Protein AF-A0AAW6B3Q7-F1 (afdb_monomer_lite)

Structure (mmCIF, N/CA/C/O backbone):
data_AF-A0AAW6B3Q7-F1
#
_entry.id   AF-A0AAW6B3Q7-F1
#
loop_
_atom_site.group_PDB
_atom_site.id
_atom_site.type_symbol
_atom_site.label_atom_id
_atom_site.label_alt_id
_atom_site.label_comp_id
_atom_site.label_asym_id
_atom_site.label_entity_id
_atom_site.label_seq_id
_atom_site.pdbx_PDB_ins_code
_atom_site.Cartn_x
_atom_site.Cartn_y
_atom_site.Cartn_z
_atom_site.occupancy
_atom_site.B_iso_or_equiv
_atom_site.auth_seq_id
_atom_site.auth_comp_id
_atom_site.auth_asym_id
_atom_site.auth_atom_id
_atom_site.pdbx_PDB_model_num
ATOM 1 N N . MET A 1 1 ? 16.450 -3.271 6.088 1.00 54.91 1 MET A N 1
ATOM 2 C CA . MET A 1 1 ? 16.438 -3.552 7.545 1.00 54.91 1 MET A CA 1
ATOM 3 C C . MET A 1 1 ? 16.899 -2.366 8.389 1.00 54.91 1 MET A C 1
ATOM 5 O O . MET A 1 1 ? 16.083 -1.894 9.166 1.00 54.91 1 MET A O 1
ATOM 9 N N . LEU A 1 2 ? 18.115 -1.816 8.225 1.00 66.00 2 LEU A N 1
ATOM 10 C CA . LEU A 1 2 ? 18.543 -0.621 8.990 1.00 66.00 2 LEU A CA 1
ATOM 11 C C . LEU A 1 2 ? 17.606 0.587 8.774 1.00 66.00 2 LEU A C 1
ATOM 13 O O . LEU A 1 2 ? 17.205 1.255 9.723 1.00 66.00 2 LEU A O 1
ATOM 17 N N . THR A 1 3 ? 17.172 0.797 7.527 1.00 67.44 3 THR A N 1
ATOM 18 C CA . THR A 1 3 ? 16.209 1.842 7.142 1.00 67.44 3 THR A CA 1
ATOM 19 C C . THR A 1 3 ? 14.862 1.692 7.852 1.00 67.44 3 THR A C 1
ATOM 21 O O . THR A 1 3 ? 14.269 2.694 8.229 1.00 67.44 3 THR A O 1
ATOM 24 N N . CYS A 1 4 ? 14.404 0.459 8.097 1.00 66.38 4 CYS A N 1
ATOM 25 C CA . CYS A 1 4 ? 13.136 0.179 8.778 1.00 66.38 4 CYS A CA 1
ATOM 26 C C . CYS A 1 4 ? 13.208 0.505 10.281 1.00 66.38 4 CYS A C 1
ATOM 28 O O . CYS A 1 4 ? 12.231 0.946 10.871 1.00 66.38 4 CYS A O 1
ATOM 30 N N . ILE A 1 5 ? 14.373 0.333 10.913 1.00 72.81 5 ILE A N 1
ATOM 31 C CA . ILE A 1 5 ? 14.561 0.683 12.331 1.00 72.81 5 ILE A CA 1
ATOM 32 C C . ILE A 1 5 ? 14.503 2.206 12.506 1.00 72.81 5 ILE A C 1
ATOM 34 O O . ILE A 1 5 ? 13.814 2.711 13.391 1.00 72.81 5 ILE A O 1
ATOM 38 N N . ILE A 1 6 ? 15.174 2.944 11.616 1.00 74.62 6 ILE A N 1
ATOM 39 C CA . ILE A 1 6 ? 15.184 4.412 11.635 1.00 74.62 6 ILE A CA 1
ATOM 40 C C . ILE A 1 6 ? 13.797 4.960 11.285 1.00 74.62 6 ILE A C 1
ATOM 42 O O . ILE A 1 6 ? 13.286 5.833 11.988 1.00 74.62 6 ILE A O 1
ATOM 46 N N . LEU A 1 7 ? 13.149 4.429 10.242 1.00 68.69 7 LEU A N 1
ATOM 47 C CA . LEU A 1 7 ? 11.803 4.870 9.889 1.00 68.69 7 LEU A CA 1
ATOM 48 C C . LEU A 1 7 ? 10.770 4.513 10.958 1.00 68.69 7 LEU A C 1
ATOM 50 O O . LEU A 1 7 ? 9.822 5.268 11.100 1.00 68.69 7 LEU A O 1
ATOM 54 N N . GLY A 1 8 ? 10.929 3.430 11.724 1.00 68.69 8 GLY A N 1
ATOM 55 C CA . GLY A 1 8 ? 10.001 3.086 12.807 1.00 68.69 8 GLY A CA 1
ATOM 56 C C . GLY A 1 8 ? 9.921 4.164 13.882 1.00 68.69 8 GLY A C 1
ATOM 57 O O . GLY A 1 8 ? 8.825 4.548 14.291 1.00 68.69 8 GLY A O 1
ATOM 58 N N . LEU A 1 9 ? 11.070 4.730 14.260 1.00 68.88 9 LEU A N 1
ATOM 59 C CA . LEU A 1 9 ? 11.140 5.892 15.149 1.00 68.88 9 LEU A CA 1
ATOM 60 C C . LEU A 1 9 ? 10.489 7.127 14.509 1.00 68.88 9 LEU A C 1
ATOM 62 O O . LEU A 1 9 ? 9.691 7.808 15.153 1.00 68.88 9 LEU A O 1
ATOM 66 N N . VAL A 1 10 ? 10.771 7.393 13.229 1.00 71.81 10 VAL A N 1
ATOM 67 C CA . VAL A 1 10 ? 10.207 8.542 12.498 1.00 71.81 10 VAL A CA 1
ATOM 68 C C . VAL A 1 10 ? 8.688 8.431 12.352 1.00 71.81 10 VAL A C 1
ATOM 70 O O . VAL A 1 10 ? 7.987 9.414 12.575 1.00 71.81 10 VAL A O 1
ATOM 73 N N . LEU A 1 11 ? 8.166 7.248 12.023 1.00 67.44 11 LEU A N 1
ATOM 74 C CA . LEU A 1 11 ? 6.736 6.988 11.902 1.00 67.44 11 LEU A CA 1
ATOM 75 C C . LEU A 1 11 ? 6.061 7.130 13.266 1.00 67.44 11 LEU A C 1
ATOM 77 O O . LEU A 1 11 ? 5.023 7.769 13.350 1.00 67.44 11 LEU A O 1
ATOM 81 N N . GLY A 1 12 ? 6.662 6.606 14.340 1.00 63.09 12 GLY A N 1
ATOM 82 C CA . GLY A 1 12 ? 6.156 6.775 15.705 1.00 63.09 12 GLY A CA 1
ATOM 83 C C . GLY A 1 12 ? 6.014 8.249 16.099 1.00 63.09 12 GLY A C 1
ATOM 84 O O . GLY A 1 12 ? 4.969 8.657 16.601 1.00 63.09 12 GLY A O 1
ATOM 85 N N . VAL A 1 13 ? 7.015 9.075 15.779 1.00 66.50 13 VAL A N 1
ATOM 86 C CA . VAL A 1 13 ? 6.960 10.532 15.995 1.00 66.50 13 VAL A CA 1
ATOM 87 C C . VAL A 1 13 ? 5.935 11.202 15.076 1.00 66.50 13 VAL A C 1
ATOM 89 O O . VAL A 1 13 ? 5.205 12.090 15.517 1.00 66.50 13 VAL A O 1
ATOM 92 N N . LEU A 1 14 ? 5.841 10.778 13.812 1.00 69.12 14 LEU A N 1
ATOM 93 C CA . LEU A 1 14 ? 4.863 11.290 12.853 1.00 69.12 14 LEU A CA 1
ATOM 94 C C . LEU A 1 14 ? 3.433 11.006 13.330 1.00 69.12 14 LEU A C 1
ATOM 96 O O . LEU A 1 14 ? 2.615 11.920 13.336 1.00 69.12 14 LEU A O 1
ATOM 100 N N . TRP A 1 15 ? 3.148 9.784 13.786 1.00 65.38 15 TRP A N 1
ATOM 101 C CA . TRP A 1 15 ? 1.850 9.375 14.320 1.00 65.38 15 TRP A CA 1
ATOM 102 C C . TRP A 1 15 ? 1.525 10.070 15.637 1.00 65.38 15 TRP A C 1
ATOM 104 O O . TRP A 1 15 ? 0.406 10.543 15.789 1.00 65.38 15 TRP A O 1
ATOM 114 N N . TYR A 1 16 ? 2.493 10.221 16.544 1.00 59.75 16 TYR A N 1
ATOM 115 C CA . TYR A 1 1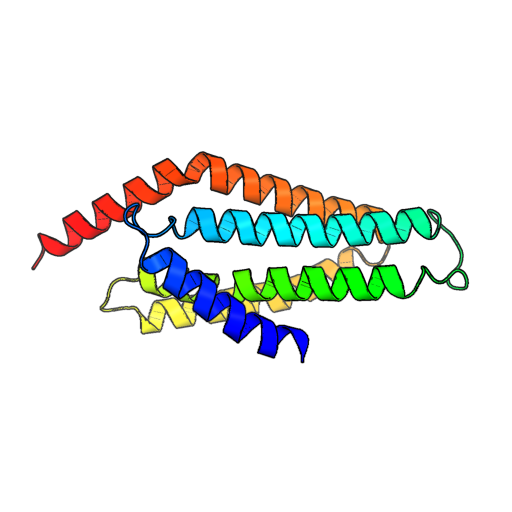6 ? 2.316 10.992 17.779 1.00 59.75 16 TYR A CA 1
ATOM 116 C C . TYR A 1 16 ? 1.974 12.461 17.483 1.00 59.75 16 TYR A C 1
ATOM 118 O O . TYR A 1 16 ? 1.066 13.043 18.074 1.00 59.75 16 TYR A O 1
ATOM 126 N N . LYS A 1 17 ? 2.648 13.059 16.493 1.00 61.06 17 LYS A N 1
ATOM 127 C CA . LYS A 1 17 ? 2.390 14.434 16.048 1.00 61.06 17 LYS A CA 1
ATOM 128 C C . LYS A 1 17 ? 1.072 14.571 15.276 1.00 61.06 17 LYS A C 1
ATOM 130 O O . LYS A 1 17 ? 0.470 15.642 15.309 1.00 61.06 17 LYS A O 1
ATOM 135 N N . LEU A 1 18 ? 0.626 13.516 14.589 1.00 58.78 18 LEU A N 1
ATOM 136 C CA . LEU A 1 18 ? -0.658 13.472 13.885 1.00 58.78 18 LEU A CA 1
ATOM 137 C C . LEU A 1 18 ? -1.831 13.255 14.855 1.00 58.78 18 LEU A C 1
ATOM 139 O O . LEU A 1 18 ? -2.865 13.889 14.684 1.00 58.78 18 LEU A O 1
ATOM 143 N N . ALA A 1 19 ? -1.642 12.446 15.901 1.00 56.91 19 ALA A N 1
ATOM 144 C CA . ALA A 1 19 ? -2.619 12.207 16.964 1.00 56.91 19 ALA A CA 1
ATOM 145 C C . ALA A 1 19 ? -2.874 13.459 17.823 1.00 56.91 19 ALA A C 1
ATOM 147 O O . ALA A 1 19 ? -3.998 13.689 18.251 1.00 56.91 19 ALA A O 1
ATOM 148 N N . ASN A 1 20 ? -1.858 14.308 18.013 1.00 55.09 20 ASN A N 1
ATOM 149 C CA . ASN A 1 20 ? -1.980 15.578 18.739 1.00 55.09 20 ASN A CA 1
ATOM 150 C C . ASN A 1 20 ? -2.502 16.756 17.886 1.00 55.09 20 ASN A C 1
ATOM 152 O O . ASN A 1 20 ? -2.471 17.899 18.348 1.00 55.09 20 ASN A O 1
ATOM 156 N N . ARG A 1 21 ? -2.960 16.540 16.640 1.00 49.31 21 ARG A N 1
ATOM 157 C CA . ARG A 1 21 ? -3.564 17.621 15.840 1.00 49.31 21 ARG A CA 1
ATOM 158 C C . ARG A 1 21 ? -5.048 17.842 16.186 1.00 49.31 21 ARG A C 1
ATOM 160 O O . ARG A 1 21 ? -5.800 16.879 16.282 1.00 49.31 21 ARG A O 1
ATOM 167 N N . PRO A 1 22 ? -5.516 19.106 16.222 1.00 41.38 22 PRO A N 1
ATOM 168 C CA . PRO A 1 22 ? -6.898 19.476 16.567 1.00 41.38 22 PRO A CA 1
ATOM 169 C C . PRO A 1 22 ? -7.968 19.101 15.516 1.00 41.38 22 PRO A C 1
ATOM 171 O O . PRO A 1 22 ? -9.131 19.437 15.694 1.00 41.38 22 PRO A O 1
ATOM 174 N N . GLN A 1 23 ? -7.600 18.429 14.418 1.00 44.38 23 GLN A N 1
ATOM 175 C CA . GLN A 1 23 ? -8.512 18.012 13.336 1.00 44.38 23 GLN A CA 1
ATOM 176 C C . GLN A 1 23 ? -8.938 16.532 13.419 1.00 44.38 23 GLN A C 1
ATOM 178 O O . GLN A 1 23 ? -9.616 16.054 12.514 1.00 44.38 23 GLN A O 1
ATOM 183 N N . GLY A 1 24 ? -8.568 15.820 14.491 1.00 52.38 24 GLY A N 1
ATOM 184 C CA . GLY A 1 24 ? -8.860 14.394 14.649 1.00 52.38 24 GLY A CA 1
ATOM 185 C C . GLY A 1 24 ? -7.965 13.498 13.784 1.00 52.38 24 GLY A C 1
ATOM 186 O O . GLY A 1 24 ? -7.366 13.939 12.798 1.00 52.38 24 GLY A O 1
ATOM 187 N N . ASP A 1 25 ? -7.827 12.234 14.190 1.00 54.44 25 ASP A N 1
ATOM 188 C CA . ASP A 1 25 ? -6.957 11.274 13.509 1.00 54.44 25 ASP A CA 1
ATOM 189 C C . ASP A 1 25 ? -7.442 11.023 12.071 1.00 54.44 25 ASP A C 1
ATOM 191 O O . ASP A 1 25 ? -8.642 10.977 11.789 1.00 54.44 25 ASP A O 1
ATOM 195 N N . TRP A 1 26 ? -6.509 10.856 11.132 1.00 57.22 26 TRP A N 1
ATOM 196 C CA . TRP A 1 26 ? -6.874 10.506 9.758 1.00 57.22 26 TRP A CA 1
ATOM 197 C C . TRP A 1 26 ? -7.608 9.161 9.767 1.00 57.22 26 TRP A C 1
ATOM 199 O O . TRP A 1 26 ? -7.176 8.231 10.452 1.00 57.22 26 TRP A O 1
ATOM 209 N N . SER A 1 27 ? -8.694 9.031 8.994 1.00 63.88 27 SER A N 1
ATOM 210 C CA . SER A 1 27 ? -9.411 7.756 8.909 1.00 63.88 27 SER A CA 1
ATOM 211 C C . SER A 1 27 ? -8.436 6.638 8.527 1.00 63.88 27 SER A C 1
ATOM 213 O O . SER A 1 27 ? -7.516 6.835 7.724 1.00 63.88 27 SER A O 1
ATOM 215 N N . LEU A 1 28 ? -8.614 5.452 9.114 1.00 67.62 28 LEU A N 1
ATOM 216 C CA . LEU A 1 28 ? -7.721 4.314 8.871 1.00 67.62 28 LEU A CA 1
ATOM 217 C C . LEU A 1 28 ? -7.615 3.996 7.366 1.00 67.62 28 LEU A C 1
ATOM 219 O O . LEU A 1 28 ? -6.544 3.663 6.865 1.00 67.62 28 LEU A O 1
ATOM 223 N N . TYR A 1 29 ? -8.708 4.220 6.632 1.00 71.50 29 TYR A N 1
ATOM 224 C CA . TYR A 1 29 ? -8.784 4.116 5.175 1.00 71.50 29 TYR A CA 1
ATOM 225 C C . TYR A 1 29 ? -7.904 5.132 4.438 1.00 71.50 29 TYR A C 1
ATOM 227 O O . TYR A 1 29 ? -7.261 4.774 3.454 1.00 71.50 29 TYR A O 1
ATOM 235 N N . LYS A 1 30 ? -7.797 6.373 4.925 1.00 70.75 30 LYS A N 1
ATOM 236 C CA . LYS A 1 30 ? -6.928 7.398 4.329 1.00 70.75 30 LYS A CA 1
ATOM 237 C C . LYS A 1 30 ? -5.447 7.067 4.527 1.00 70.75 30 LYS A C 1
ATOM 239 O O . LYS A 1 30 ? -4.651 7.200 3.599 1.00 70.75 30 LYS A O 1
ATOM 244 N N . LYS A 1 31 ? -5.085 6.552 5.709 1.00 75.31 31 LYS A N 1
ATOM 245 C CA . LYS A 1 31 ? -3.734 6.030 5.996 1.00 75.31 31 LYS A CA 1
ATOM 246 C C . LYS A 1 31 ? -3.399 4.842 5.079 1.00 75.31 31 LYS A C 1
ATOM 248 O O . LYS A 1 31 ? -2.301 4.782 4.530 1.00 75.31 31 LYS A O 1
ATOM 253 N N . ALA A 1 32 ? -4.368 3.952 4.847 1.00 79.12 32 ALA A N 1
ATOM 254 C CA . ALA A 1 32 ? -4.232 2.823 3.928 1.00 79.12 32 ALA A CA 1
ATOM 255 C C . ALA A 1 32 ? -4.108 3.231 2.455 1.00 79.12 32 ALA A C 1
ATOM 257 O O . ALA A 1 32 ? -3.267 2.685 1.748 1.00 79.12 32 ALA A O 1
ATOM 258 N N . SER A 1 33 ? -4.879 4.218 1.998 1.00 78.44 33 SER A N 1
ATOM 259 C CA . SER A 1 33 ? -4.773 4.748 0.635 1.00 78.44 33 SER A CA 1
ATOM 260 C C . SER A 1 33 ? -3.392 5.358 0.370 1.00 78.44 33 SER A C 1
ATOM 262 O O . SER A 1 33 ? -2.790 5.045 -0.659 1.00 78.44 33 SER A O 1
ATOM 264 N N . ILE A 1 34 ? -2.829 6.124 1.316 1.00 80.25 34 ILE A N 1
ATOM 265 C CA . ILE A 1 34 ? -1.457 6.652 1.203 1.00 80.25 34 ILE A CA 1
ATOM 266 C C . ILE A 1 34 ? -0.441 5.511 1.110 1.00 80.25 34 ILE A C 1
ATOM 268 O O . ILE A 1 34 ? 0.409 5.528 0.223 1.00 80.25 34 ILE A O 1
ATOM 272 N N . ALA A 1 35 ? -0.542 4.503 1.982 1.00 81.88 35 ALA A N 1
ATOM 273 C CA . ALA A 1 35 ? 0.358 3.350 1.956 1.00 81.88 35 ALA A CA 1
ATOM 274 C C . ALA A 1 35 ? 0.300 2.609 0.607 1.00 81.88 35 ALA A C 1
ATOM 276 O O . ALA A 1 35 ? 1.335 2.317 0.013 1.00 81.88 35 ALA A O 1
ATOM 277 N N . LEU A 1 36 ? -0.909 2.364 0.087 1.00 83.31 36 LEU A N 1
ATOM 278 C CA . LEU A 1 36 ? -1.132 1.718 -1.210 1.00 83.31 36 LEU A CA 1
ATOM 279 C C . LEU A 1 36 ? -0.647 2.570 -2.387 1.00 83.31 36 LEU A C 1
ATOM 281 O O . LEU A 1 36 ? -0.141 2.031 -3.369 1.00 83.31 36 LEU A O 1
ATOM 285 N N . PHE A 1 37 ? -0.768 3.894 -2.288 1.00 83.88 37 PHE A N 1
ATOM 286 C CA . PHE A 1 37 ? -0.261 4.811 -3.302 1.00 83.88 37 PHE A CA 1
ATOM 287 C C . PHE A 1 37 ? 1.271 4.802 -3.345 1.00 83.88 37 PHE A C 1
ATOM 289 O O . PHE A 1 37 ? 1.852 4.702 -4.423 1.00 83.88 37 PHE A O 1
ATOM 296 N N . LEU A 1 38 ? 1.932 4.837 -2.182 1.00 83.19 38 LEU A N 1
ATOM 297 C CA . LEU A 1 38 ? 3.391 4.723 -2.080 1.00 83.19 38 LEU A CA 1
ATOM 298 C C . LEU A 1 38 ? 3.889 3.356 -2.575 1.00 83.19 38 LEU A C 1
ATOM 300 O O . LEU A 1 38 ? 4.897 3.280 -3.282 1.00 83.19 38 LEU A O 1
ATOM 304 N N . LEU A 1 39 ? 3.145 2.286 -2.285 1.00 85.38 39 LEU A N 1
ATOM 305 C CA . LEU A 1 39 ? 3.435 0.955 -2.811 1.00 85.38 39 LEU A CA 1
ATOM 306 C C . LEU A 1 39 ? 3.323 0.929 -4.347 1.00 85.38 39 LEU A C 1
ATOM 308 O O . LEU A 1 39 ? 4.230 0.448 -5.022 1.00 85.38 39 LEU A O 1
ATOM 312 N N . GLY A 1 40 ? 2.272 1.525 -4.919 1.00 82.19 40 GLY A N 1
ATOM 313 C CA . GLY A 1 40 ? 2.134 1.698 -6.370 1.00 82.19 40 GLY A CA 1
ATOM 314 C C . GLY A 1 40 ? 3.269 2.527 -6.986 1.00 82.19 40 GLY A C 1
ATOM 315 O O . GLY A 1 40 ? 3.822 2.149 -8.018 1.00 82.19 40 GLY A O 1
ATOM 316 N N . ALA A 1 41 ? 3.688 3.608 -6.322 1.00 83.38 41 ALA A N 1
ATOM 317 C CA . ALA A 1 41 ? 4.826 4.425 -6.744 1.00 83.38 41 ALA A CA 1
ATOM 318 C C . ALA A 1 41 ? 6.149 3.638 -6.722 1.00 83.38 41 ALA A C 1
ATOM 320 O O . ALA A 1 41 ? 6.984 3.820 -7.606 1.00 83.38 41 ALA A O 1
ATOM 321 N N . THR A 1 42 ? 6.318 2.714 -5.774 1.00 83.75 42 THR A N 1
ATOM 322 C CA . THR A 1 42 ? 7.473 1.805 -5.703 1.00 83.75 42 THR A CA 1
ATOM 323 C C . THR A 1 42 ? 7.554 0.909 -6.943 1.00 83.75 42 THR A C 1
ATOM 325 O O . THR A 1 42 ? 8.615 0.782 -7.557 1.00 83.75 42 THR A O 1
ATOM 328 N N . PHE A 1 43 ? 6.423 0.342 -7.373 1.00 80.75 43 PHE A N 1
ATOM 329 C CA . PHE A 1 43 ? 6.344 -0.415 -8.626 1.00 80.75 43 PHE A CA 1
ATOM 330 C C . PHE A 1 43 ? 6.544 0.473 -9.863 1.00 80.75 43 PHE A C 1
ATOM 332 O O . PHE A 1 43 ? 7.139 0.027 -10.842 1.00 80.75 43 PHE A O 1
ATOM 339 N N . GLY A 1 44 ? 6.131 1.743 -9.804 1.00 79.12 44 GLY A N 1
ATOM 340 C CA . GLY A 1 44 ? 6.437 2.746 -10.827 1.00 79.12 44 GLY A CA 1
ATOM 341 C C . GLY A 1 44 ? 7.938 3.023 -10.963 1.00 79.12 44 GLY A C 1
ATOM 342 O O . GLY A 1 44 ? 8.453 3.051 -12.077 1.00 79.12 44 GLY A O 1
ATOM 343 N N . VAL A 1 45 ? 8.665 3.141 -9.846 1.00 78.12 45 VAL A N 1
ATOM 344 C CA . VAL A 1 45 ? 10.135 3.236 -9.851 1.00 78.12 45 VAL A CA 1
ATOM 345 C C . VAL A 1 45 ? 10.740 1.996 -10.504 1.00 78.12 45 VAL A C 1
ATOM 347 O O . VAL A 1 45 ? 11.598 2.142 -11.366 1.00 78.12 45 VAL A O 1
ATOM 350 N N . LEU A 1 46 ? 10.251 0.795 -10.177 1.00 76.12 46 LEU A N 1
ATOM 351 C CA . LEU A 1 46 ? 10.720 -0.457 -10.782 1.00 76.12 46 LEU A CA 1
ATOM 352 C C . LEU A 1 46 ? 10.416 -0.548 -12.292 1.00 76.12 46 LEU A C 1
ATOM 354 O O . LEU A 1 46 ? 11.205 -1.090 -13.060 1.00 76.12 46 LEU A O 1
ATOM 358 N N . ALA A 1 47 ? 9.307 0.025 -12.760 1.00 72.50 47 ALA A N 1
ATOM 359 C CA . ALA A 1 47 ? 9.056 0.159 -14.193 1.00 72.50 47 ALA A CA 1
ATOM 360 C C . ALA A 1 47 ? 10.069 1.116 -14.851 1.00 72.50 47 ALA A C 1
ATOM 362 O O . ALA A 1 47 ? 10.629 0.791 -15.896 1.00 72.50 47 ALA A O 1
ATOM 363 N N . LEU A 1 48 ? 10.367 2.260 -14.223 1.00 70.81 48 LEU A N 1
ATOM 364 C CA . LEU A 1 48 ? 11.361 3.223 -14.716 1.00 70.81 48 LEU A CA 1
ATOM 365 C C . LEU A 1 48 ? 12.782 2.642 -14.751 1.00 70.81 48 LEU A C 1
ATOM 367 O O . LEU A 1 48 ? 13.523 2.918 -15.695 1.00 70.81 48 LEU A O 1
ATOM 371 N N . THR A 1 49 ? 13.157 1.806 -13.776 1.00 68.88 49 THR A N 1
ATOM 372 C CA . THR A 1 49 ? 14.458 1.118 -13.786 1.00 68.88 49 THR A CA 1
ATOM 373 C C . THR A 1 49 ? 14.587 0.190 -14.986 1.00 68.88 49 THR A C 1
ATOM 375 O O . THR A 1 49 ? 15.632 0.154 -15.630 1.00 68.88 49 THR A O 1
ATOM 378 N N . GLU A 1 50 ? 13.512 -0.522 -15.323 1.00 66.06 50 GLU A N 1
ATOM 379 C CA . GLU A 1 50 ? 13.481 -1.421 -16.474 1.00 66.06 50 GLU A CA 1
ATOM 380 C C . GLU A 1 50 ? 13.440 -0.663 -17.813 1.00 66.06 50 GLU A C 1
ATOM 382 O O . GLU A 1 50 ? 14.095 -1.072 -18.771 1.00 66.06 50 GLU A O 1
ATOM 387 N N . PHE A 1 51 ? 12.755 0.485 -17.884 1.00 65.94 51 PHE A N 1
ATOM 388 C CA . PHE A 1 51 ? 12.833 1.378 -19.047 1.00 65.94 51 PHE A CA 1
ATOM 389 C C . PHE A 1 51 ? 14.246 1.939 -19.247 1.00 65.94 51 PHE A C 1
ATOM 391 O O . PHE A 1 51 ? 14.741 1.950 -20.372 1.00 65.94 51 PHE A O 1
ATOM 398 N N . SER A 1 52 ? 14.922 2.349 -18.168 1.00 63.12 52 SER A N 1
ATOM 399 C CA . SER A 1 52 ? 16.308 2.836 -18.220 1.00 63.12 52 SER A CA 1
ATOM 400 C C . SER A 1 52 ? 17.315 1.736 -18.568 1.00 63.12 52 SER A C 1
ATOM 402 O O . SER A 1 52 ? 18.400 2.050 -19.053 1.00 63.12 52 SER A O 1
ATOM 404 N N . ARG A 1 53 ? 16.974 0.466 -18.315 1.00 60.34 53 ARG A N 1
ATOM 405 C CA . ARG A 1 53 ? 17.754 -0.716 -18.712 1.00 60.34 53 ARG A CA 1
ATOM 406 C C . ARG A 1 53 ? 17.607 -1.043 -20.205 1.00 60.34 53 ARG A C 1
ATOM 408 O O . ARG A 1 53 ? 18.470 -1.711 -20.763 1.00 60.34 53 ARG A O 1
ATOM 415 N N . GLY A 1 54 ? 16.552 -0.542 -20.851 1.00 49.94 54 GLY A N 1
ATOM 416 C CA . GLY A 1 54 ? 16.152 -0.892 -22.211 1.00 49.94 54 GLY A CA 1
ATOM 417 C C . GLY A 1 54 ? 15.226 -2.111 -22.220 1.00 49.94 54 GLY A C 1
ATOM 418 O O . GLY A 1 54 ? 15.577 -3.184 -21.725 1.00 49.94 54 GLY A O 1
ATOM 419 N N . VAL A 1 55 ? 14.029 -1.956 -22.797 1.00 50.59 55 VAL A N 1
ATOM 420 C CA . VAL A 1 55 ? 13.031 -3.033 -22.919 1.00 50.59 55 VAL A CA 1
ATOM 421 C C . VAL A 1 55 ? 13.622 -4.175 -23.757 1.00 50.59 55 VAL A C 1
ATOM 423 O O . VAL A 1 55 ? 13.791 -4.026 -24.963 1.00 50.59 55 VAL A O 1
ATOM 426 N N . GLY A 1 56 ? 13.947 -5.308 -23.127 1.00 52.88 56 GLY A N 1
ATOM 427 C CA . GLY A 1 56 ? 14.551 -6.464 -23.807 1.00 52.88 56 GLY A CA 1
ATOM 428 C C . GLY A 1 56 ? 16.083 -6.457 -23.892 1.00 52.88 56 GLY A C 1
ATOM 429 O O . GLY A 1 56 ? 16.644 -7.236 -24.660 1.00 52.88 56 GLY A O 1
ATOM 430 N N . ALA A 1 57 ? 16.777 -5.611 -23.122 1.00 43.44 57 ALA A N 1
ATOM 431 C CA . ALA A 1 57 ? 18.234 -5.662 -23.043 1.00 43.44 57 ALA A CA 1
ATOM 432 C C . ALA A 1 57 ? 18.725 -6.955 -22.343 1.00 43.44 57 ALA A C 1
ATOM 434 O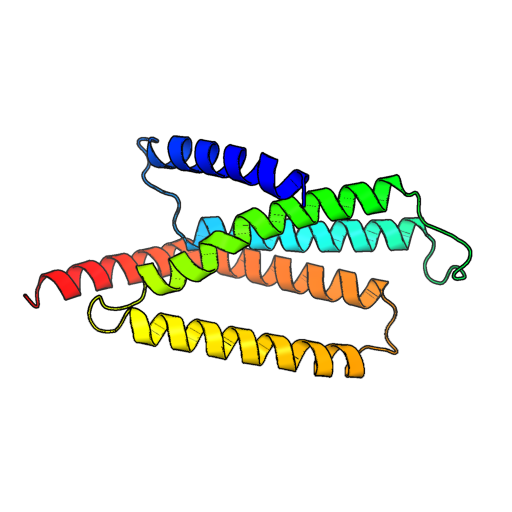 O . ALA A 1 57 ? 18.111 -7.384 -21.356 1.00 43.44 57 ALA A O 1
ATOM 435 N N . PRO A 1 58 ? 19.825 -7.574 -22.825 1.00 42.22 58 PRO A N 1
ATOM 436 C CA . PRO A 1 58 ? 20.377 -8.812 -22.267 1.00 42.22 58 PRO A CA 1
ATOM 437 C C . PRO A 1 58 ? 20.714 -8.673 -20.773 1.00 42.22 58 PRO A C 1
ATOM 439 O O . PRO A 1 58 ? 21.008 -7.571 -20.306 1.00 42.22 58 PRO A O 1
ATOM 442 N N . GLU A 1 59 ? 20.735 -9.791 -20.031 1.00 51.94 59 GLU A N 1
ATOM 443 C CA . GLU A 1 59 ? 21.030 -9.852 -18.577 1.00 51.94 59 GLU A CA 1
ATOM 444 C C . GLU A 1 59 ? 22.356 -9.177 -18.161 1.00 51.94 59 GLU A C 1
ATOM 446 O O . GLU A 1 59 ? 22.620 -8.931 -16.985 1.00 51.94 59 GLU A O 1
ATOM 451 N N . THR A 1 60 ? 23.201 -8.852 -19.137 1.00 46.53 60 THR A N 1
ATOM 452 C CA . THR A 1 60 ? 24.494 -8.184 -18.988 1.00 46.53 60 THR A CA 1
ATOM 453 C C . THR A 1 60 ? 24.389 -6.659 -18.811 1.00 46.53 60 THR A C 1
ATOM 455 O O . THR A 1 60 ? 25.307 -6.053 -18.262 1.00 46.53 60 THR A O 1
ATOM 458 N N . GLN A 1 61 ? 23.288 -6.022 -19.231 1.00 46.47 61 GLN A N 1
ATOM 459 C CA . GLN A 1 61 ? 23.037 -4.587 -19.024 1.00 46.47 61 GLN A CA 1
ATOM 460 C C . GLN A 1 61 ? 22.394 -4.378 -17.650 1.00 46.47 61 GLN A C 1
ATOM 462 O O . GLN A 1 61 ? 21.178 -4.471 -17.475 1.00 46.47 61 GLN A O 1
ATOM 467 N N . LYS A 1 62 ? 23.232 -4.140 -16.640 1.00 51.88 62 LYS A N 1
ATOM 468 C CA . LYS A 1 62 ? 22.783 -3.875 -15.270 1.00 51.88 62 LYS A CA 1
ATOM 469 C C . LYS A 1 62 ? 22.319 -2.424 -15.162 1.00 51.88 62 LYS A C 1
ATOM 471 O O . LYS A 1 62 ? 23.084 -1.507 -15.450 1.00 51.88 62 LYS A O 1
ATOM 476 N N . ALA A 1 63 ? 21.078 -2.217 -14.721 1.00 56.47 63 ALA A N 1
ATOM 477 C CA . ALA A 1 63 ? 20.606 -0.890 -14.341 1.00 56.47 63 ALA A CA 1
ATOM 478 C C . ALA A 1 63 ? 21.513 -0.299 -13.246 1.00 56.47 63 ALA A C 1
ATOM 480 O O . ALA A 1 63 ? 22.094 -1.033 -12.441 1.00 56.47 63 ALA A O 1
ATOM 481 N N . SER A 1 64 ? 21.638 1.030 -13.212 1.00 63.00 64 SER A N 1
ATOM 482 C CA . SER A 1 64 ? 22.465 1.712 -12.212 1.00 63.00 64 SER A CA 1
ATOM 483 C C . SER A 1 64 ? 22.051 1.308 -10.795 1.00 63.00 64 SER A C 1
ATOM 485 O O . SER A 1 64 ? 20.868 1.328 -10.452 1.00 63.00 64 SER A O 1
ATOM 487 N N . ILE A 1 65 ? 23.033 0.975 -9.953 1.00 69.50 65 ILE A N 1
ATOM 488 C CA . ILE A 1 65 ? 22.808 0.510 -8.575 1.00 69.50 65 ILE A CA 1
ATOM 489 C C . ILE A 1 65 ? 22.012 1.533 -7.747 1.00 69.50 65 ILE A C 1
ATOM 491 O O . ILE A 1 65 ? 21.264 1.157 -6.849 1.00 69.50 65 ILE A O 1
ATOM 495 N N . LEU A 1 66 ? 22.107 2.819 -8.107 1.00 73.38 66 LEU A N 1
ATOM 496 C CA . LEU A 1 66 ? 21.354 3.915 -7.496 1.00 73.38 66 LEU A CA 1
ATOM 497 C C . LEU A 1 66 ? 19.837 3.737 -7.609 1.00 73.38 66 LEU A C 1
ATOM 499 O O . LEU A 1 66 ? 19.114 4.025 -6.659 1.00 73.38 66 LEU A O 1
ATOM 503 N N . TRP A 1 67 ? 19.352 3.227 -8.738 1.00 72.31 67 TRP A N 1
ATOM 504 C CA . TRP A 1 67 ? 17.927 3.006 -8.966 1.00 72.31 67 TRP A CA 1
ATOM 505 C C . TRP A 1 67 ? 17.376 1.857 -8.114 1.00 72.31 67 TRP A C 1
ATOM 507 O O . TRP A 1 67 ? 16.278 1.957 -7.569 1.00 72.31 67 TRP A O 1
ATOM 517 N N . VAL A 1 68 ? 18.170 0.798 -7.930 1.00 73.75 68 VAL A N 1
ATOM 518 C CA . VAL A 1 68 ? 17.826 -0.334 -7.055 1.00 73.75 68 VAL A CA 1
ATOM 519 C C . VAL A 1 68 ? 17.819 0.099 -5.589 1.00 73.75 68 VAL A C 1
ATOM 521 O O . VAL A 1 68 ? 16.890 -0.225 -4.852 1.00 73.75 68 VAL A O 1
ATOM 524 N N . VAL A 1 69 ? 18.812 0.887 -5.164 1.00 77.56 69 VAL A N 1
ATOM 525 C CA . VAL A 1 69 ? 18.853 1.456 -3.807 1.00 77.56 69 VAL A CA 1
ATOM 526 C C . VAL A 1 69 ? 17.627 2.335 -3.551 1.00 77.56 69 VAL A C 1
ATOM 528 O O . VAL A 1 69 ? 16.994 2.206 -2.504 1.00 77.56 69 VAL A O 1
ATOM 531 N N . LEU A 1 70 ? 17.243 3.179 -4.512 1.00 78.75 70 LEU A N 1
ATOM 532 C CA . LEU A 1 70 ? 16.057 4.027 -4.399 1.00 78.75 70 LEU A CA 1
ATOM 533 C C . LEU A 1 70 ? 14.770 3.197 -4.311 1.00 78.75 70 LEU A C 1
ATOM 535 O O . LEU A 1 70 ? 13.949 3.459 -3.436 1.00 78.75 70 LEU A O 1
ATOM 539 N N . PHE A 1 71 ? 14.626 2.153 -5.132 1.00 82.94 71 PHE A N 1
ATOM 540 C CA . PHE A 1 71 ? 13.513 1.206 -5.029 1.00 82.94 71 PHE A CA 1
ATOM 541 C C . PHE A 1 71 ? 13.413 0.597 -3.624 1.00 82.94 71 PHE A C 1
ATOM 543 O O . PHE A 1 71 ? 12.346 0.643 -3.019 1.00 82.94 71 PHE A O 1
ATOM 550 N N . PHE A 1 72 ? 14.517 0.095 -3.063 1.00 80.00 72 PHE A N 1
ATOM 551 C CA . PHE A 1 72 ? 14.512 -0.488 -1.717 1.00 80.00 72 PHE A CA 1
ATOM 552 C C . PHE A 1 72 ? 14.164 0.527 -0.625 1.00 80.00 72 PHE A C 1
ATOM 554 O O . PHE A 1 72 ? 13.502 0.165 0.349 1.00 80.00 72 PHE A O 1
ATOM 561 N N . ILE A 1 73 ? 14.582 1.788 -0.768 1.00 81.44 73 ILE A N 1
ATOM 562 C CA . ILE A 1 73 ? 14.222 2.856 0.173 1.00 81.44 73 ILE A CA 1
ATOM 563 C C . ILE A 1 73 ? 12.717 3.131 0.108 1.00 81.44 73 ILE A C 1
ATOM 565 O O . ILE A 1 73 ? 12.059 3.107 1.147 1.00 81.44 73 ILE A O 1
ATOM 569 N N . VAL A 1 74 ? 12.158 3.343 -1.088 1.00 83.12 74 VAL A N 1
ATOM 570 C CA . VAL A 1 74 ? 10.724 3.643 -1.257 1.00 83.12 74 VAL A CA 1
ATOM 571 C C . VAL A 1 74 ? 9.858 2.435 -0.869 1.00 83.12 74 VAL A C 1
ATOM 573 O O . VAL A 1 74 ? 8.834 2.605 -0.204 1.00 83.12 74 VAL A O 1
ATOM 576 N N . LEU A 1 75 ? 10.307 1.212 -1.169 1.00 84.69 75 LEU A N 1
ATOM 577 C CA . LEU A 1 75 ? 9.659 -0.023 -0.723 1.00 84.69 75 LEU A CA 1
ATOM 578 C C . LEU A 1 75 ? 9.638 -0.118 0.803 1.00 84.69 75 LEU A C 1
ATOM 580 O O . LEU A 1 75 ? 8.582 -0.346 1.386 1.00 84.69 75 LEU A O 1
ATOM 584 N N . SER A 1 76 ? 10.780 0.120 1.456 1.00 83.88 76 SER A N 1
ATOM 585 C CA . SER A 1 76 ? 10.877 0.083 2.921 1.00 83.88 76 SER A CA 1
ATOM 586 C C . SER A 1 76 ? 9.948 1.112 3.566 1.00 83.88 76 SER A C 1
ATOM 588 O O . SER A 1 76 ? 9.296 0.812 4.562 1.00 83.88 76 SER A O 1
ATOM 590 N N . VAL A 1 77 ? 9.857 2.317 2.991 1.00 82.38 77 VAL A N 1
ATOM 591 C CA . VAL A 1 77 ? 8.912 3.349 3.441 1.00 82.38 77 VAL A CA 1
ATOM 592 C C . VAL A 1 77 ? 7.481 2.828 3.321 1.00 82.38 77 VAL A C 1
ATOM 594 O O . VAL A 1 77 ? 6.740 2.859 4.301 1.00 82.38 77 VAL A O 1
ATOM 597 N N . SER A 1 78 ? 7.113 2.289 2.158 1.00 81.56 78 SER A N 1
ATOM 598 C CA . SER A 1 78 ? 5.774 1.752 1.885 1.00 81.56 78 SER A CA 1
ATOM 599 C C . SER A 1 78 ? 5.383 0.623 2.849 1.00 81.56 78 SER A C 1
ATOM 601 O O . SER A 1 78 ? 4.283 0.642 3.402 1.00 81.56 78 SER A O 1
ATOM 603 N N . GLU A 1 79 ? 6.289 -0.321 3.123 1.00 80.81 79 GLU A N 1
ATOM 604 C CA . GLU A 1 79 ? 6.048 -1.416 4.073 1.00 80.81 79 GLU A CA 1
ATOM 605 C C . GLU A 1 79 ? 5.834 -0.922 5.504 1.00 80.81 79 GLU A C 1
ATOM 607 O O . GLU A 1 79 ? 4.990 -1.455 6.224 1.00 80.81 79 GLU A O 1
ATOM 612 N N . MET A 1 80 ? 6.548 0.122 5.927 1.00 81.44 80 MET A N 1
ATOM 613 C CA . MET A 1 80 ? 6.368 0.681 7.267 1.00 81.44 80 MET A CA 1
ATOM 614 C C . MET A 1 80 ? 5.010 1.347 7.453 1.00 81.44 80 MET A C 1
ATOM 616 O O . MET A 1 80 ? 4.443 1.262 8.540 1.00 81.44 80 MET A O 1
ATOM 620 N N . PHE A 1 81 ? 4.460 1.964 6.406 1.00 75.75 81 PHE A N 1
ATOM 621 C CA . PHE A 1 81 ? 3.082 2.446 6.443 1.00 75.75 81 PHE A CA 1
ATOM 622 C C . PHE A 1 81 ? 2.072 1.291 6.443 1.00 75.75 81 PHE A C 1
ATOM 624 O O . PHE A 1 81 ? 1.028 1.416 7.075 1.00 75.75 81 PHE A O 1
ATOM 631 N N . PHE A 1 82 ? 2.382 0.163 5.794 1.00 76.56 82 PHE A N 1
ATOM 632 C CA . PHE A 1 82 ? 1.488 -0.997 5.704 1.00 76.56 82 PHE A CA 1
ATOM 633 C C . PHE A 1 82 ? 1.459 -1.879 6.965 1.00 76.56 82 PHE A C 1
ATOM 635 O O . PHE A 1 82 ? 0.393 -2.341 7.369 1.00 76.56 82 PHE A O 1
ATOM 642 N N . SER A 1 83 ? 2.600 -2.074 7.628 1.00 79.19 83 SER A N 1
ATOM 643 C CA . SER A 1 83 ? 2.757 -2.964 8.790 1.00 79.19 83 SER A CA 1
ATOM 644 C C . SER A 1 83 ? 1.762 -2.714 9.947 1.00 79.19 83 SER A C 1
ATOM 646 O O . SER A 1 83 ? 1.115 -3.668 10.389 1.00 79.19 83 SER A O 1
ATOM 648 N N . PRO A 1 84 ? 1.527 -1.468 10.414 1.00 69.00 84 PRO A N 1
ATOM 649 C CA . PRO A 1 84 ? 0.552 -1.214 11.477 1.00 69.00 84 PRO A CA 1
ATOM 650 C C . PRO A 1 84 ? -0.903 -1.218 10.988 1.00 69.00 84 PRO A C 1
ATOM 652 O O . PRO A 1 84 ? -1.816 -1.357 11.805 1.00 69.00 84 PRO A O 1
ATOM 655 N N . LEU A 1 85 ? -1.151 -1.062 9.681 1.00 75.62 85 LEU A N 1
ATOM 656 C CA . LEU A 1 85 ? -2.507 -0.974 9.138 1.00 75.62 85 LEU A CA 1
ATOM 657 C C . LEU A 1 85 ? -3.267 -2.285 9.308 1.00 75.62 85 LEU A C 1
ATOM 659 O O . LEU A 1 85 ? -4.399 -2.246 9.775 1.00 75.62 85 LEU A O 1
ATOM 663 N N . GLY A 1 86 ? -2.655 -3.430 8.994 1.00 72.00 86 GLY A N 1
ATOM 664 C CA . GLY A 1 86 ? -3.318 -4.737 9.095 1.00 72.00 86 GLY A CA 1
ATOM 665 C C . GLY A 1 86 ? -3.856 -5.025 10.498 1.00 72.00 86 GLY A C 1
ATOM 666 O O . GLY A 1 86 ? -5.046 -5.276 10.678 1.00 72.00 86 GLY A O 1
ATOM 667 N N . ALA A 1 87 ? -3.000 -4.881 11.512 1.00 70.56 87 ALA A N 1
ATOM 668 C CA . ALA A 1 87 ? -3.400 -5.060 12.906 1.00 70.56 87 ALA A CA 1
ATOM 669 C C . ALA A 1 87 ? -4.441 -4.017 13.354 1.00 70.56 87 ALA A C 1
ATOM 671 O O . ALA A 1 87 ? -5.364 -4.357 14.091 1.00 70.56 87 ALA A O 1
ATOM 672 N N . SER A 1 88 ? -4.337 -2.774 12.868 1.00 75.62 88 SER A N 1
ATOM 673 C CA . SER A 1 88 ? -5.307 -1.708 13.155 1.00 75.62 88 SER A CA 1
ATOM 674 C C . SER A 1 88 ? -6.678 -1.952 12.517 1.00 75.62 88 SER A C 1
ATOM 676 O O . SER A 1 88 ? -7.688 -1.580 13.104 1.00 75.62 88 SER A O 1
ATOM 678 N N . PHE A 1 89 ? -6.746 -2.575 11.333 1.00 73.06 89 PHE A N 1
ATOM 679 C CA . PHE A 1 89 ? -8.016 -2.964 10.708 1.00 73.06 89 PHE A CA 1
ATOM 680 C C . PHE A 1 89 ? -8.728 -3.988 11.586 1.00 73.06 89 PHE A C 1
ATOM 682 O O . PHE A 1 89 ? -9.886 -3.809 11.950 1.00 73.06 89 PHE A O 1
ATOM 689 N N . VAL A 1 90 ? -8.022 -5.037 11.990 1.00 75.75 90 VAL A N 1
ATOM 690 C CA . VAL A 1 90 ? -8.632 -6.096 12.792 1.00 75.75 90 VAL A CA 1
ATOM 691 C C . VAL A 1 90 ? -9.035 -5.584 14.174 1.00 75.75 90 VAL A C 1
ATOM 693 O O . VAL A 1 90 ? -10.128 -5.894 14.636 1.00 75.75 90 VAL A O 1
ATOM 696 N N . SER A 1 91 ? -8.205 -4.767 14.827 1.00 70.69 91 SER A N 1
ATOM 697 C CA . SER A 1 91 ? -8.524 -4.254 16.163 1.00 70.69 91 SER A CA 1
ATOM 698 C C . SER A 1 91 ? -9.638 -3.211 16.172 1.00 70.69 91 SER A C 1
ATOM 700 O O . SER A 1 91 ? -10.422 -3.195 17.116 1.00 70.69 91 SER A O 1
ATOM 702 N N . LYS A 1 92 ? -9.743 -2.372 15.133 1.00 69.75 92 LYS A N 1
ATOM 703 C CA . LYS A 1 92 ? -10.783 -1.337 15.042 1.00 69.75 92 LYS A CA 1
ATOM 704 C C . LYS A 1 92 ? -12.132 -1.874 14.553 1.00 69.75 92 LYS A C 1
ATOM 706 O O . LYS A 1 92 ? -13.159 -1.313 14.909 1.00 69.75 92 LYS A O 1
ATOM 711 N N . TYR A 1 93 ? -12.146 -2.948 13.758 1.00 68.94 93 TYR A N 1
ATOM 712 C CA . TYR A 1 93 ? -13.385 -3.533 13.220 1.00 68.94 93 TYR A CA 1
ATOM 713 C C . TYR A 1 93 ? -13.874 -4.779 13.956 1.00 68.94 93 TYR A C 1
ATOM 715 O O . TYR A 1 93 ? -14.995 -5.225 13.707 1.00 68.94 93 TYR A O 1
ATOM 723 N N . SER A 1 94 ? -13.071 -5.350 14.856 1.00 67.38 94 SER A N 1
ATOM 724 C CA . SER A 1 94 ? -13.504 -6.503 15.638 1.00 67.38 94 SER A CA 1
ATOM 725 C C . SER A 1 94 ? -14.346 -6.087 16.847 1.00 67.38 94 SER A C 1
ATOM 727 O O . SER A 1 94 ? -13.917 -5.233 17.624 1.00 67.38 94 SER A O 1
ATOM 729 N N . PRO A 1 95 ? -15.475 -6.770 17.110 1.00 69.31 95 PRO A N 1
ATOM 730 C CA . PRO A 1 95 ? -16.145 -6.696 18.401 1.00 69.31 95 PRO A CA 1
ATOM 731 C C . PRO A 1 95 ? -15.190 -7.111 19.528 1.00 69.31 95 PRO A C 1
ATOM 733 O O . PRO A 1 95 ? -14.419 -8.067 19.372 1.00 69.31 95 PRO A O 1
ATOM 736 N N . LYS A 1 96 ? -15.275 -6.430 20.679 1.00 68.94 96 LYS A N 1
ATOM 737 C CA . LYS A 1 96 ? -14.387 -6.648 21.839 1.00 68.94 96 LYS A CA 1
ATOM 738 C C . LYS A 1 96 ? -14.366 -8.110 22.313 1.00 68.94 96 LYS A C 1
ATOM 740 O O . LYS A 1 96 ? -13.325 -8.587 22.752 1.00 68.94 96 LYS A O 1
ATOM 745 N N . HIS A 1 97 ? -15.478 -8.836 22.165 1.00 73.12 97 HIS A N 1
ATOM 746 C CA . HIS A 1 97 ? -15.612 -10.226 22.616 1.00 73.12 97 HIS A CA 1
ATOM 747 C C . HIS A 1 97 ? -14.979 -11.276 21.677 1.00 73.12 97 HIS A C 1
ATOM 749 O O . HIS A 1 97 ? -14.710 -12.388 22.121 1.00 73.12 97 HIS A O 1
ATOM 755 N N . ILE A 1 98 ? -14.710 -10.950 20.401 1.00 79.50 98 ILE A N 1
ATOM 756 C CA . ILE A 1 98 ? -14.132 -11.884 19.403 1.00 79.50 98 ILE A CA 1
ATOM 757 C C . ILE A 1 98 ? -12.819 -11.388 18.778 1.00 79.50 98 ILE A C 1
ATOM 759 O O . ILE A 1 98 ? -12.377 -11.911 17.754 1.00 79.50 98 ILE A O 1
ATOM 763 N N . LEU A 1 99 ? -12.151 -10.422 19.413 1.00 76.69 99 LEU A N 1
ATOM 764 C CA . LEU A 1 99 ? -10.889 -9.844 18.933 1.00 76.69 99 LEU A CA 1
ATOM 765 C C . LEU A 1 99 ? -9.827 -10.900 18.597 1.00 76.69 99 LEU A C 1
ATOM 767 O O . LEU A 1 99 ? -9.228 -10.866 17.521 1.00 76.69 99 LEU A O 1
ATOM 771 N N . SER A 1 100 ? -9.628 -11.877 19.482 1.00 79.62 100 SER A N 1
ATOM 772 C CA . SER A 1 100 ? -8.643 -12.946 19.288 1.00 79.62 100 SER A CA 1
ATOM 773 C C . SER A 1 100 ? -8.979 -13.853 18.098 1.00 79.62 100 SER A C 1
ATOM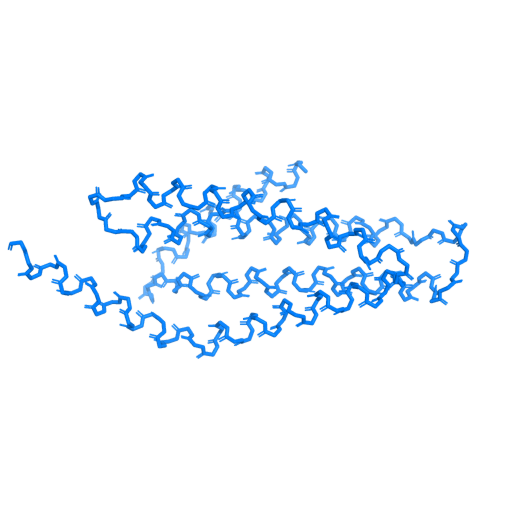 775 O O . SER A 1 100 ? -8.076 -14.312 17.400 1.00 79.62 100 SER A O 1
ATOM 777 N N . ILE A 1 101 ? -10.270 -14.073 17.821 1.00 83.38 101 ILE A N 1
ATOM 778 C CA . ILE A 1 101 ? -10.732 -14.882 16.684 1.00 83.38 101 ILE A CA 1
ATOM 779 C C . ILE A 1 101 ? -10.536 -14.109 15.376 1.00 83.38 101 ILE A C 1
ATOM 781 O O . ILE A 1 101 ? -10.046 -14.672 14.401 1.00 83.38 101 ILE A O 1
ATOM 785 N N . MET A 1 102 ? -10.839 -12.809 15.349 1.00 82.12 102 MET A N 1
ATOM 786 C CA . MET A 1 102 ? -10.615 -11.975 14.162 1.00 82.12 102 MET A CA 1
ATOM 787 C C . MET A 1 102 ? -9.126 -11.850 13.808 1.00 82.12 102 MET A C 1
ATOM 789 O O . MET A 1 102 ? -8.770 -11.864 12.629 1.00 82.12 102 MET A O 1
ATOM 793 N N . MET A 1 103 ? -8.235 -11.831 14.805 1.00 83.81 103 MET A N 1
ATOM 794 C CA . MET A 1 103 ? -6.786 -11.910 14.571 1.00 83.81 103 MET A CA 1
ATOM 795 C C . MET A 1 103 ? -6.360 -13.260 13.978 1.00 83.81 103 MET A C 1
ATOM 797 O O . MET A 1 103 ? -5.515 -13.295 13.083 1.00 83.81 103 MET A O 1
ATOM 801 N N . ALA A 1 104 ? -6.973 -14.370 14.401 1.00 85.56 104 ALA A N 1
ATOM 802 C CA . ALA A 1 104 ? -6.731 -15.674 13.782 1.00 85.56 104 ALA A CA 1
ATOM 803 C C . ALA A 1 104 ? -7.190 -15.700 12.312 1.00 85.56 104 ALA A C 1
ATOM 805 O O . ALA A 1 104 ? -6.451 -16.171 11.448 1.00 85.56 104 ALA A O 1
ATOM 806 N N . VAL A 1 105 ? -8.358 -15.124 12.003 1.00 87.06 105 VAL A N 1
ATOM 807 C CA . VAL A 1 105 ? -8.850 -14.988 10.619 1.00 87.06 105 VAL A CA 1
ATOM 808 C C . VAL A 1 105 ? -7.878 -14.171 9.765 1.00 87.06 105 VAL A C 1
ATOM 810 O O . VAL A 1 105 ? -7.582 -14.559 8.636 1.00 87.06 105 VAL A O 1
ATOM 813 N N . TRP A 1 106 ? -7.320 -13.086 10.306 1.00 84.88 106 TRP A N 1
ATOM 814 C CA . TRP A 1 106 ? -6.310 -12.282 9.615 1.00 84.88 106 TRP A CA 1
ATOM 815 C C . TRP A 1 106 ? -5.041 -13.074 9.271 1.00 84.88 106 TRP A C 1
ATOM 817 O O . TRP A 1 106 ? -4.531 -12.988 8.149 1.00 84.88 106 TRP A O 1
ATOM 827 N N . ILE A 1 107 ? -4.543 -13.891 10.204 1.00 86.25 107 ILE A N 1
ATOM 828 C CA . ILE A 1 107 ? -3.371 -14.749 9.971 1.00 86.25 107 ILE A CA 1
ATOM 829 C C . ILE A 1 107 ? -3.677 -15.798 8.895 1.00 86.25 107 ILE A C 1
ATOM 831 O O . ILE A 1 107 ? -2.868 -15.995 7.988 1.00 86.25 107 ILE A O 1
ATOM 835 N N . VAL A 1 108 ? -4.852 -16.431 8.946 1.00 88.44 108 VAL A N 1
ATOM 836 C CA . VAL A 1 108 ? -5.281 -17.416 7.939 1.00 88.44 108 VAL A CA 1
ATOM 837 C C . VAL A 1 108 ? -5.411 -16.773 6.556 1.00 88.44 108 VAL A C 1
ATOM 839 O O . VAL A 1 108 ? -4.927 -17.336 5.574 1.00 88.44 108 VAL A O 1
ATOM 842 N N . ALA A 1 109 ? -5.992 -15.575 6.466 1.00 86.38 109 ALA A N 1
ATOM 843 C CA . ALA A 1 109 ? -6.083 -14.827 5.214 1.00 86.38 109 ALA A CA 1
ATOM 844 C C . ALA A 1 109 ? -4.691 -14.498 4.647 1.00 86.38 109 ALA A C 1
ATOM 846 O O . ALA A 1 109 ? -4.437 -14.702 3.459 1.00 86.38 109 ALA A O 1
ATOM 847 N N . THR A 1 110 ? -3.760 -14.069 5.505 1.00 86.69 110 THR A N 1
ATOM 848 C CA . THR A 1 110 ? -2.368 -13.787 5.117 1.00 86.69 110 THR A CA 1
ATOM 849 C C . THR A 1 110 ? -1.649 -15.050 4.640 1.00 86.69 110 THR A C 1
ATOM 851 O O . THR A 1 110 ? -0.919 -15.014 3.652 1.00 86.69 110 THR A O 1
ATOM 854 N N . PHE A 1 111 ? -1.890 -16.194 5.284 1.00 87.38 111 PHE A N 1
ATOM 855 C CA . PHE A 1 111 ? -1.355 -17.484 4.848 1.00 87.38 111 PHE A CA 1
ATOM 856 C C . PHE A 1 111 ? -1.919 -17.917 3.486 1.00 87.38 111 PHE A C 1
ATOM 858 O O . PHE A 1 111 ? -1.172 -18.383 2.623 1.00 87.38 111 PHE A O 1
ATOM 865 N N . GLY A 1 112 ? -3.221 -17.716 3.262 1.00 88.25 112 GLY A N 1
ATOM 866 C CA . GLY A 1 112 ? -3.857 -17.935 1.963 1.00 88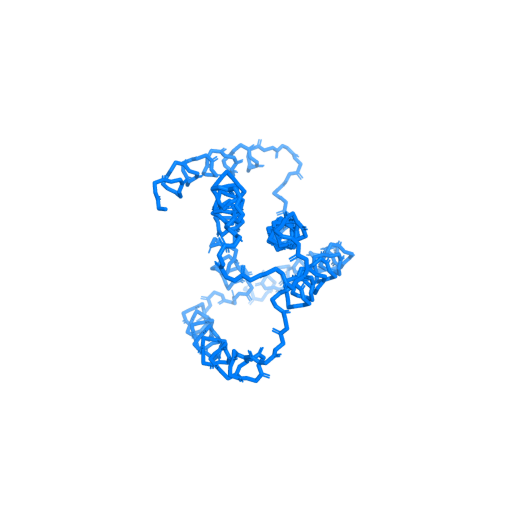.25 112 GLY A CA 1
ATOM 867 C C . GLY A 1 112 ? -3.230 -17.072 0.867 1.00 88.25 112 GLY A C 1
ATOM 868 O O . GLY A 1 112 ? -2.872 -17.589 -0.192 1.00 88.25 112 GLY A O 1
ATOM 869 N N . ALA A 1 113 ? -2.998 -15.787 1.149 1.00 85.06 113 ALA A N 1
ATOM 870 C CA . ALA A 1 113 ? -2.284 -14.892 0.243 1.00 85.06 113 ALA A CA 1
ATOM 871 C C . ALA A 1 113 ? -0.852 -15.386 -0.032 1.00 85.06 113 ALA A C 1
ATOM 873 O O . ALA A 1 113 ? -0.464 -15.499 -1.193 1.00 85.06 113 ALA A O 1
ATOM 874 N N . ALA A 1 114 ? -0.100 -15.780 1.006 1.00 85.56 114 ALA A N 1
ATOM 875 C CA . ALA A 1 114 ? 1.254 -16.336 0.894 1.00 85.56 114 ALA A CA 1
ATOM 876 C C . ALA A 1 114 ? 1.324 -17.558 -0.040 1.00 85.56 114 ALA A C 1
ATOM 878 O O . ALA A 1 114 ? 2.237 -17.666 -0.858 1.00 85.56 114 ALA A O 1
ATOM 879 N N . LYS A 1 115 ? 0.339 -18.461 0.033 1.00 86.50 115 LYS A N 1
ATOM 880 C CA . LYS A 1 115 ? 0.226 -19.608 -0.884 1.00 86.50 115 LYS A CA 1
ATOM 881 C C . LYS A 1 115 ? -0.152 -19.185 -2.305 1.00 86.50 115 LYS A C 1
ATOM 883 O O . LYS A 1 115 ? 0.405 -19.720 -3.263 1.00 86.50 115 LYS A O 1
ATOM 888 N N . GLY A 1 116 ? -1.056 -18.215 -2.440 1.00 83.12 116 GLY A N 1
ATOM 889 C CA . GLY A 1 116 ? -1.481 -17.666 -3.727 1.00 83.12 116 GLY A CA 1
ATOM 890 C C . GLY A 1 116 ? -0.348 -16.993 -4.503 1.00 83.12 116 GLY A C 1
ATOM 891 O O . GLY A 1 116 ? -0.261 -17.174 -5.715 1.00 83.12 116 GLY A O 1
ATOM 892 N N . TYR A 1 117 ? 0.568 -16.296 -3.819 1.00 78.69 117 TYR A N 1
ATOM 893 C CA . TYR A 1 117 ? 1.724 -15.660 -4.463 1.00 78.69 117 TYR A CA 1
ATOM 894 C C . TYR A 1 117 ? 2.591 -16.652 -5.244 1.00 78.69 117 TYR A C 1
ATOM 896 O O . TYR A 1 117 ? 3.030 -16.328 -6.343 1.00 78.69 117 TYR A O 1
ATOM 904 N N . GLY A 1 118 ? 2.808 -17.864 -4.721 1.00 77.38 118 GLY A N 1
ATOM 905 C CA . GLY A 1 118 ? 3.607 -18.886 -5.408 1.00 77.38 118 GLY A CA 1
ATOM 906 C C . GLY A 1 118 ? 2.956 -19.391 -6.700 1.00 77.38 118 GLY A C 1
ATOM 907 O O . GLY A 1 118 ? 3.624 -19.520 -7.722 1.00 77.38 118 GLY A O 1
ATOM 908 N N . LEU A 1 119 ? 1.639 -19.613 -6.673 1.00 80.31 119 LEU A N 1
ATOM 909 C CA . LEU A 1 119 ? 0.848 -19.988 -7.853 1.00 80.31 119 LEU A CA 1
ATOM 910 C C . LEU A 1 119 ? 0.825 -18.872 -8.901 1.00 80.31 119 LEU A C 1
ATOM 912 O O . LEU A 1 119 ? 1.011 -19.126 -10.089 1.00 80.31 119 LEU A O 1
ATOM 916 N N . LEU A 1 120 ? 0.635 -17.634 -8.447 1.00 76.81 120 LEU A N 1
ATOM 917 C CA . LEU A 1 120 ? 0.643 -16.455 -9.301 1.00 76.81 120 LEU A CA 1
ATOM 918 C C . LEU A 1 120 ? 2.017 -16.268 -9.962 1.00 76.81 120 LEU A C 1
ATOM 920 O O . LEU A 1 120 ? 2.093 -16.001 -11.154 1.00 76.81 120 LEU A O 1
ATOM 924 N N . TYR A 1 121 ? 3.104 -16.470 -9.217 1.00 73.69 121 TYR A N 1
ATOM 925 C CA . TYR A 1 121 ? 4.461 -16.383 -9.751 1.00 73.69 121 TYR A CA 1
ATOM 926 C C . TYR A 1 121 ? 4.725 -17.444 -10.829 1.00 73.69 121 TYR A C 1
ATOM 928 O O . TYR A 1 121 ? 5.255 -17.119 -11.888 1.00 73.69 121 TYR A O 1
ATOM 936 N N . ALA A 1 122 ? 4.290 -18.689 -10.605 1.00 75.88 122 ALA A N 1
ATOM 937 C CA . ALA A 1 122 ? 4.419 -19.764 -11.589 1.00 75.88 122 ALA A CA 1
ATOM 938 C C . ALA A 1 122 ? 3.639 -19.482 -12.887 1.00 75.88 122 ALA A C 1
ATOM 940 O O . ALA A 1 122 ? 4.129 -19.780 -13.971 1.00 75.88 122 ALA A O 1
ATOM 941 N N . ALA A 1 123 ? 2.456 -18.868 -12.793 1.00 73.38 123 ALA A N 1
ATOM 942 C CA . ALA A 1 123 ? 1.636 -18.524 -13.957 1.00 73.38 123 ALA A CA 1
ATOM 943 C C . ALA A 1 123 ? 2.174 -17.331 -14.771 1.00 73.38 123 ALA A C 1
ATOM 945 O O . ALA A 1 123 ? 1.768 -17.136 -15.914 1.00 73.38 123 ALA A O 1
ATOM 946 N N . ILE A 1 124 ? 3.054 -16.513 -14.185 1.00 69.62 124 ILE A N 1
ATOM 947 C CA . ILE A 1 124 ? 3.545 -15.264 -14.786 1.00 69.62 124 ILE A CA 1
ATOM 948 C C . ILE A 1 124 ? 5.046 -15.345 -15.126 1.00 69.62 124 ILE A C 1
ATOM 950 O O . ILE A 1 124 ? 5.636 -14.370 -15.586 1.00 69.62 124 ILE A O 1
ATOM 954 N N . ALA A 1 125 ? 5.660 -16.522 -14.966 1.00 66.69 125 ALA A N 1
ATOM 955 C CA . ALA A 1 125 ? 7.079 -16.757 -15.235 1.00 66.69 125 ALA A CA 1
ATOM 956 C C . ALA A 1 125 ? 7.508 -16.382 -16.670 1.00 66.69 125 ALA A C 1
ATOM 958 O O . ALA A 1 125 ? 8.633 -15.928 -16.867 1.00 66.69 125 ALA A O 1
ATOM 959 N N . ASP A 1 126 ? 6.601 -16.488 -17.647 1.00 68.81 126 ASP A N 1
ATOM 960 C CA . ASP A 1 126 ? 6.879 -16.197 -19.062 1.00 68.81 126 ASP A CA 1
ATOM 961 C C . ASP A 1 126 ? 6.591 -14.738 -19.478 1.00 68.81 126 ASP A C 1
ATOM 963 O O . ASP A 1 126 ? 6.798 -14.353 -20.632 1.00 68.81 126 ASP A O 1
ATOM 967 N N . VAL A 1 127 ? 6.091 -13.891 -18.570 1.00 69.81 127 VAL A N 1
ATOM 968 C CA . VAL A 1 127 ? 5.710 -12.505 -18.890 1.00 69.81 127 VAL A CA 1
ATOM 969 C C . VAL A 1 127 ? 6.877 -11.551 -18.604 1.00 69.81 127 VAL A C 1
ATOM 971 O O . VAL A 1 127 ? 7.484 -11.620 -17.536 1.00 69.81 127 VAL A O 1
ATOM 974 N N . PRO A 1 128 ? 7.183 -10.588 -19.499 1.00 70.38 128 PRO A N 1
ATOM 975 C CA . PRO A 1 128 ? 8.240 -9.615 -19.250 1.00 70.38 128 PRO A CA 1
ATOM 976 C C . PRO A 1 128 ? 7.967 -8.791 -17.984 1.00 70.38 128 PRO A C 1
ATOM 978 O O . PRO A 1 128 ? 6.888 -8.211 -17.822 1.00 70.38 128 PRO A O 1
ATOM 981 N N . ILE A 1 129 ? 8.996 -8.675 -17.139 1.00 68.25 129 ILE A N 1
ATOM 982 C CA . ILE A 1 129 ? 8.987 -8.003 -15.825 1.00 68.25 129 ILE A CA 1
ATOM 983 C C . ILE A 1 129 ? 8.404 -6.583 -15.894 1.00 68.25 129 ILE A C 1
ATOM 985 O O . ILE A 1 129 ? 7.701 -6.163 -14.981 1.00 68.25 129 ILE A O 1
ATOM 989 N N . ILE A 1 130 ? 8.612 -5.872 -17.006 1.00 66.75 130 ILE A N 1
ATOM 990 C CA . ILE A 1 130 ? 8.046 -4.536 -17.260 1.00 66.75 130 ILE A CA 1
ATOM 991 C C . ILE A 1 130 ? 6.518 -4.535 -17.258 1.00 66.75 130 ILE A C 1
ATOM 993 O O . ILE A 1 130 ? 5.904 -3.660 -16.656 1.00 66.75 130 ILE A O 1
ATOM 997 N N . LYS A 1 131 ? 5.883 -5.496 -17.941 1.00 71.88 131 LYS A N 1
ATOM 998 C CA . LYS A 1 131 ? 4.414 -5.565 -17.994 1.00 71.88 131 LYS A CA 1
ATOM 999 C C . LYS A 1 131 ? 3.849 -5.955 -16.633 1.00 71.88 131 LYS A C 1
ATOM 1001 O O . LYS A 1 131 ? 2.793 -5.461 -16.250 1.00 71.88 131 LYS A O 1
ATOM 1006 N N . LEU A 1 132 ? 4.574 -6.798 -15.898 1.00 75.31 132 LEU A N 1
ATOM 1007 C CA . LEU A 1 132 ? 4.196 -7.217 -14.556 1.00 75.31 132 LEU A CA 1
ATOM 1008 C C . LEU A 1 132 ? 4.275 -6.062 -13.548 1.00 75.31 132 LEU A C 1
ATOM 1010 O O . LEU A 1 132 ? 3.326 -5.839 -12.801 1.00 75.31 132 LEU A O 1
ATOM 1014 N N . SER A 1 133 ? 5.369 -5.298 -13.551 1.00 73.12 133 SER A N 1
ATOM 1015 C CA . SER A 1 133 ? 5.577 -4.180 -12.626 1.00 73.12 133 SER A CA 1
ATOM 1016 C C . SER A 1 133 ? 4.609 -3.027 -12.878 1.00 73.12 133 SER A C 1
ATOM 1018 O O . SER A 1 133 ? 4.008 -2.517 -11.932 1.00 73.12 133 SER A O 1
ATOM 1020 N N . LEU A 1 134 ? 4.371 -2.676 -1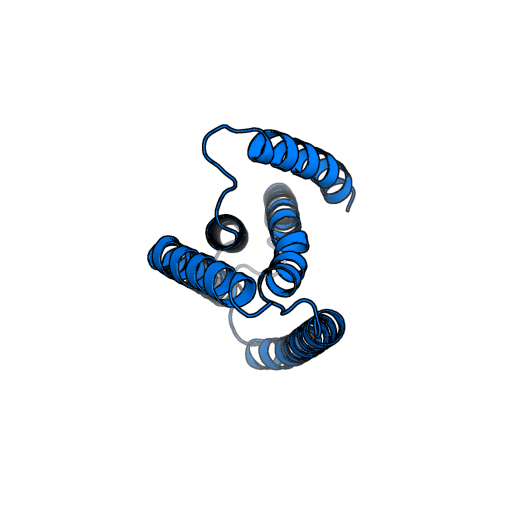4.146 1.00 77.88 134 LEU A N 1
ATOM 1021 C CA . LEU A 1 134 ? 3.330 -1.717 -14.519 1.00 77.88 134 LEU A CA 1
ATOM 1022 C C . LEU A 1 134 ? 1.932 -2.232 -14.169 1.00 77.88 134 LEU A C 1
ATOM 1024 O O . LEU A 1 134 ? 1.131 -1.471 -13.639 1.00 77.88 134 LEU A O 1
ATOM 1028 N N . GLY A 1 135 ? 1.644 -3.514 -14.415 1.00 80.75 135 GLY A N 1
ATOM 1029 C CA . GLY A 1 135 ? 0.356 -4.123 -14.084 1.00 80.75 135 GLY A CA 1
ATOM 1030 C C . GLY A 1 135 ? 0.043 -4.046 -12.589 1.00 80.75 135 GLY A C 1
ATOM 1031 O O . GLY A 1 135 ? -1.006 -3.531 -12.206 1.00 80.75 135 GLY A O 1
ATOM 1032 N N . ILE A 1 136 ? 0.974 -4.484 -11.738 1.00 81.56 136 ILE A N 1
ATOM 1033 C CA . ILE A 1 136 ? 0.820 -4.424 -10.277 1.00 81.56 136 ILE A CA 1
ATOM 1034 C C . ILE A 1 136 ? 0.737 -2.967 -9.805 1.00 81.56 136 ILE A C 1
ATOM 1036 O O . ILE A 1 136 ? -0.146 -2.630 -9.018 1.00 81.56 136 ILE A O 1
ATOM 1040 N N . GLY A 1 137 ? 1.598 -2.084 -10.324 1.00 82.38 137 GLY A N 1
ATOM 1041 C CA . GLY A 1 137 ? 1.582 -0.660 -9.990 1.00 82.38 137 GLY A CA 1
ATOM 1042 C C . GLY A 1 137 ? 0.241 0.009 -10.305 1.00 82.38 137 GLY A C 1
ATOM 1043 O O . GLY A 1 137 ? -0.313 0.699 -9.451 1.00 82.38 137 GLY A O 1
ATOM 1044 N N . VAL A 1 138 ? -0.327 -0.247 -11.488 1.00 83.25 138 VAL A N 1
ATOM 1045 C CA . VAL A 1 138 ? -1.641 0.279 -11.889 1.00 83.25 138 VAL A CA 1
ATOM 1046 C C . VAL A 1 138 ? -2.744 -0.266 -10.989 1.00 83.25 138 VAL A C 1
ATOM 1048 O O . VAL A 1 138 ? -3.564 0.514 -10.513 1.00 83.25 138 VAL A O 1
ATOM 1051 N N . VAL A 1 139 ? -2.751 -1.569 -10.694 1.00 85.62 139 VAL A N 1
ATOM 1052 C CA . VAL A 1 139 ? -3.743 -2.161 -9.783 1.00 85.62 139 VAL A CA 1
ATOM 1053 C C . VAL A 1 139 ? -3.656 -1.519 -8.395 1.00 85.62 139 VAL A C 1
ATOM 1055 O O . VAL A 1 139 ? -4.682 -1.110 -7.855 1.00 85.62 139 VAL A O 1
ATOM 1058 N N . CYS A 1 140 ? -2.454 -1.342 -7.838 1.00 84.12 140 CYS A N 1
ATOM 1059 C CA . CYS A 1 140 ? -2.262 -0.676 -6.547 1.00 84.12 140 CYS A CA 1
ATOM 1060 C C . CYS A 1 140 ? -2.765 0.776 -6.551 1.00 84.12 140 CYS A C 1
ATOM 1062 O O . CYS A 1 140 ? -3.414 1.200 -5.594 1.00 84.12 140 CYS A O 1
ATOM 1064 N N . VAL A 1 141 ? -2.514 1.531 -7.625 1.00 84.56 141 VAL A N 1
ATOM 1065 C CA . VAL A 1 141 ? -2.994 2.915 -7.763 1.00 84.56 141 VAL A CA 1
ATOM 1066 C C . VAL A 1 141 ? -4.515 2.960 -7.906 1.00 84.56 141 VAL A C 1
ATOM 1068 O O . VAL A 1 141 ? -5.158 3.762 -7.235 1.00 84.56 141 VAL A O 1
ATOM 1071 N N . VAL A 1 142 ? -5.112 2.075 -8.707 1.00 87.31 142 VAL A N 1
ATOM 1072 C CA . VAL A 1 142 ? -6.573 1.985 -8.864 1.00 87.31 142 VAL A CA 1
ATOM 1073 C C . VAL A 1 142 ? -7.238 1.659 -7.529 1.00 87.31 142 VAL A C 1
ATOM 1075 O O . VAL A 1 142 ? -8.176 2.345 -7.131 1.00 87.31 142 VAL A O 1
ATOM 1078 N N . VAL A 1 143 ? -6.726 0.667 -6.795 1.00 85.00 143 VAL A N 1
ATOM 1079 C CA . VAL A 1 143 ? -7.240 0.319 -5.463 1.00 85.00 143 VAL A CA 1
ATOM 1080 C C . VAL A 1 143 ? -7.064 1.490 -4.493 1.00 85.00 143 VAL A C 1
ATOM 1082 O O . VAL A 1 143 ? -7.991 1.806 -3.751 1.00 85.00 143 VAL A O 1
ATOM 1085 N N . SER A 1 144 ? -5.924 2.187 -4.527 1.00 82.88 144 SER A N 1
ATOM 1086 C CA . SER A 1 144 ? -5.691 3.372 -3.693 1.00 82.88 144 SER A CA 1
ATOM 1087 C C . SER A 1 144 ? -6.704 4.491 -3.972 1.00 82.88 144 SER A C 1
ATOM 1089 O O . SER A 1 144 ? -7.268 5.044 -3.026 1.00 82.88 144 SER A O 1
ATOM 1091 N N . VAL A 1 145 ? -6.996 4.778 -5.247 1.00 84.31 145 VAL A N 1
ATOM 1092 C CA . VAL A 1 145 ? -7.988 5.784 -5.665 1.00 84.31 145 VAL A CA 1
ATOM 1093 C C . VAL A 1 145 ? -9.403 5.372 -5.262 1.00 84.31 145 VAL A C 1
ATOM 1095 O O . VAL A 1 145 ? -10.159 6.201 -4.760 1.00 84.31 145 VAL A O 1
ATOM 1098 N N . LEU A 1 146 ? -9.763 4.096 -5.420 1.00 84.38 146 LEU A N 1
ATOM 1099 C CA . LEU A 1 146 ? -11.059 3.581 -4.976 1.00 84.38 146 LEU A CA 1
ATOM 1100 C C . LEU A 1 146 ? -11.232 3.735 -3.461 1.00 84.38 146 LEU A C 1
ATOM 1102 O O . LEU A 1 146 ? -12.248 4.260 -3.009 1.00 84.38 146 LEU A O 1
ATOM 1106 N N . VAL A 1 147 ? -10.230 3.342 -2.670 1.00 81.00 147 VAL A N 1
ATOM 1107 C CA . VAL A 1 147 ? -10.267 3.490 -1.206 1.00 81.00 147 VAL A CA 1
ATOM 1108 C C . VAL A 1 147 ? -10.357 4.963 -0.805 1.00 81.00 147 VAL A C 1
ATOM 1110 O O . VAL A 1 147 ? -11.105 5.294 0.112 1.00 81.00 147 VAL A O 1
ATOM 1113 N N . PHE A 1 148 ? -9.660 5.852 -1.515 1.00 80.12 148 PHE A N 1
ATOM 1114 C CA . PHE A 1 148 ? -9.731 7.294 -1.282 1.00 80.12 148 PHE A CA 1
ATOM 1115 C C . PHE A 1 148 ? -11.122 7.872 -1.588 1.00 80.12 148 PHE A C 1
ATOM 1117 O O . PHE A 1 148 ? -11.644 8.672 -0.817 1.00 80.12 148 PHE A O 1
ATOM 1124 N N . LEU A 1 149 ? -11.769 7.438 -2.675 1.00 80.25 149 LEU A N 1
ATOM 1125 C CA . LEU A 1 149 ? -13.124 7.875 -3.035 1.00 80.25 149 LEU A CA 1
ATOM 1126 C C . LEU A 1 149 ? -14.171 7.410 -2.017 1.00 80.25 149 LEU A C 1
ATOM 1128 O O . LEU A 1 149 ? -15.060 8.175 -1.639 1.00 80.25 149 LEU A O 1
ATOM 1132 N N . PHE A 1 150 ? -14.061 6.167 -1.546 1.00 77.88 150 PHE A N 1
ATOM 1133 C CA . PHE A 1 150 ? -14.995 5.605 -0.573 1.00 77.88 150 PHE A CA 1
ATOM 1134 C C . PHE A 1 150 ? -14.645 5.940 0.881 1.00 77.88 150 PHE A C 1
ATOM 1136 O O . PHE A 1 150 ? -15.418 5.582 1.769 1.00 77.88 150 PHE A O 1
ATOM 1143 N N . GLU A 1 151 ? -13.556 6.673 1.147 1.00 75.81 151 GLU A N 1
ATOM 1144 C CA . GLU A 1 151 ? -13.053 6.925 2.504 1.00 75.81 151 GLU A CA 1
ATOM 1145 C C . GLU A 1 151 ? -14.107 7.546 3.424 1.00 75.81 151 GLU A C 1
ATOM 1147 O O . GLU A 1 151 ? -14.216 7.162 4.585 1.00 75.81 151 GLU A O 1
ATOM 1152 N N . LYS A 1 152 ? -14.901 8.491 2.903 1.00 65.62 152 LYS A N 1
ATOM 1153 C CA . LYS A 1 152 ? -15.883 9.242 3.694 1.00 65.62 152 LYS A CA 1
ATOM 1154 C C . LYS A 1 152 ? -17.077 8.366 4.046 1.00 65.62 152 LYS A C 1
ATOM 1156 O O . LYS A 1 152 ? -17.553 8.394 5.174 1.00 65.62 152 LYS A O 1
ATOM 1161 N N . LYS A 1 153 ? -17.518 7.546 3.088 1.00 68.00 153 LYS A N 1
ATOM 1162 C CA . LYS A 1 153 ? -18.633 6.613 3.269 1.00 68.00 153 LYS A CA 1
ATOM 1163 C C . LYS A 1 153 ? -18.237 5.474 4.208 1.00 68.00 153 LYS A C 1
ATOM 1165 O O . LYS A 1 153 ? -18.975 5.167 5.137 1.00 68.00 153 LYS A O 1
ATOM 1170 N N . LEU A 1 154 ? -17.044 4.912 4.013 1.00 68.94 154 LEU A N 1
ATOM 1171 C CA . LEU A 1 154 ? -16.474 3.877 4.874 1.00 68.94 154 LEU A CA 1
ATOM 1172 C C . LEU A 1 154 ? -16.240 4.386 6.298 1.00 68.94 154 LEU A C 1
ATOM 1174 O O . LEU A 1 154 ? -16.584 3.682 7.235 1.00 68.94 154 LEU A O 1
ATOM 1178 N N . ALA A 1 155 ? -15.721 5.603 6.477 1.00 69.06 155 ALA A N 1
ATOM 1179 C CA . ALA A 1 155 ? -15.571 6.193 7.807 1.00 69.06 155 ALA A CA 1
ATOM 1180 C C . ALA A 1 155 ? -16.932 6.398 8.496 1.00 69.06 155 ALA A C 1
ATOM 1182 O O . ALA A 1 155 ? -17.098 5.987 9.640 1.00 69.06 155 ALA A O 1
ATOM 1183 N N . SER A 1 156 ? -17.932 6.925 7.780 1.00 64.19 156 SER A N 1
ATOM 1184 C CA . SER A 1 156 ? -19.264 7.168 8.356 1.00 64.19 156 SER A CA 1
ATOM 1185 C C . SER A 1 156 ? -20.001 5.892 8.780 1.00 64.19 156 SER A C 1
ATOM 1187 O O . SER A 1 156 ? -20.654 5.874 9.815 1.00 64.19 156 SER A O 1
ATOM 1189 N N . LEU A 1 157 ? -19.872 4.795 8.022 1.00 66.25 157 LEU A N 1
ATOM 1190 C CA . LEU A 1 157 ? -20.513 3.513 8.356 1.00 66.25 157 LEU A CA 1
ATOM 1191 C C . LEU A 1 157 ? -19.923 2.866 9.612 1.00 66.25 157 LEU A C 1
ATOM 1193 O O . LEU A 1 157 ? -20.567 2.046 10.258 1.00 66.25 157 LEU A O 1
ATOM 1197 N N . VAL A 1 158 ? -18.687 3.225 9.938 1.00 66.56 158 VAL A N 1
ATOM 1198 C CA . VAL A 1 158 ? -17.961 2.691 11.086 1.00 66.56 158 VAL A CA 1
ATOM 1199 C C . VAL A 1 158 ? -18.324 3.459 12.347 1.00 66.56 158 VAL A C 1
ATOM 1201 O O . VAL A 1 158 ? -18.605 2.837 13.366 1.00 66.56 158 VAL A O 1
ATOM 1204 N N . GLU A 1 159 ? -18.398 4.788 12.265 1.00 64.69 159 GLU A N 1
ATOM 1205 C CA . GLU A 1 159 ? -18.837 5.634 13.383 1.00 64.69 159 GLU A CA 1
ATOM 1206 C C . GLU A 1 159 ? -20.295 5.339 13.787 1.00 64.69 159 GLU A C 1
ATOM 1208 O O . GLU A 1 159 ? -20.620 5.340 14.972 1.00 64.69 159 GLU A O 1
ATOM 1213 N N . LEU A 1 160 ? -21.164 4.988 12.828 1.00 57.34 160 LEU A N 1
ATOM 1214 C CA . LEU A 1 160 ? -22.546 4.569 13.106 1.00 57.34 160 LEU A CA 1
ATOM 1215 C C . LEU A 1 160 ? -22.630 3.234 13.874 1.00 57.34 160 LEU A C 1
ATOM 1217 O O . LEU A 1 160 ? -23.481 3.084 14.745 1.00 57.34 160 LEU A O 1
ATOM 1221 N N . ARG A 1 161 ? -21.722 2.287 13.601 1.00 54.72 161 ARG A N 1
ATOM 1222 C CA . ARG A 1 161 ? -21.649 0.989 14.295 1.00 54.72 161 ARG A CA 1
ATOM 1223 C C . ARG A 1 161 ? -21.160 1.137 15.740 1.00 54.72 161 ARG A C 1
ATOM 1225 O O . ARG A 1 161 ? -21.691 0.467 16.618 1.00 54.72 161 ARG A O 1
ATOM 1232 N N . GLU A 1 162 ? -20.172 2.004 15.990 1.00 54.53 162 GLU A N 1
ATOM 1233 C CA . GLU A 1 162 ? -19.716 2.306 17.359 1.00 54.53 162 GLU A CA 1
ATOM 1234 C C . GLU A 1 162 ? -20.858 2.895 18.204 1.00 54.53 162 GLU A C 1
ATOM 1236 O O . GLU A 1 162 ? -21.020 2.500 19.358 1.00 54.53 162 GLU A O 1
ATOM 1241 N N . GLY A 1 163 ? -21.696 3.757 17.613 1.00 50.53 163 GLY A N 1
ATOM 1242 C CA . GLY A 1 163 ? -22.895 4.296 18.260 1.00 50.53 163 GLY A CA 1
ATOM 1243 C C . GLY A 1 163 ? -23.942 3.235 18.623 1.00 50.53 163 GLY A C 1
ATOM 1244 O O . GLY A 1 163 ? -24.506 3.305 19.708 1.00 50.53 163 GLY A O 1
ATOM 1245 N N . GLU A 1 164 ? -24.167 2.230 17.772 1.00 48.28 164 GLU A N 1
ATOM 1246 C CA . GLU A 1 164 ? -25.105 1.128 18.059 1.00 48.28 164 GLU A CA 1
ATOM 1247 C C . GLU A 1 164 ? -24.580 0.178 19.149 1.00 48.28 164 GLU A C 1
ATOM 1249 O O . GLU A 1 164 ? -25.332 -0.212 20.037 1.00 48.28 164 GLU A O 1
ATOM 1254 N N . THR A 1 165 ? -23.277 -0.129 19.165 1.00 52.41 165 THR A N 1
ATOM 1255 C CA . THR A 1 165 ? -22.686 -1.012 20.192 1.00 52.41 165 THR A CA 1
ATOM 1256 C C . THR A 1 165 ? -22.619 -0.408 21.599 1.00 52.41 165 THR A C 1
ATOM 1258 O O . THR A 1 165 ? -22.412 -1.150 22.552 1.00 52.41 165 THR A O 1
ATOM 1261 N N . LEU A 1 166 ? -22.773 0.914 21.747 1.00 49.09 166 LEU A N 1
ATOM 1262 C CA . LEU A 1 166 ? -22.845 1.598 23.049 1.00 49.09 166 LEU A CA 1
ATOM 1263 C C . LEU A 1 166 ? -24.279 1.714 23.594 1.00 49.09 166 LEU A C 1
ATOM 1265 O O . LEU A 1 166 ? -24.455 2.140 24.731 1.00 49.09 166 LEU A O 1
ATOM 1269 N N . VAL A 1 167 ? -25.294 1.382 22.789 1.00 47.06 167 VAL A N 1
ATOM 1270 C CA . VAL A 1 167 ? -26.715 1.414 23.188 1.00 47.06 167 VAL A CA 1
ATOM 1271 C C . VAL A 1 167 ? -27.202 0.026 23.637 1.00 47.06 167 VAL A C 1
ATOM 1273 O O . VAL A 1 167 ? -28.241 -0.075 24.282 1.00 47.06 167 VAL A O 1
ATOM 1276 N N . GLU A 1 168 ? -26.443 -1.036 23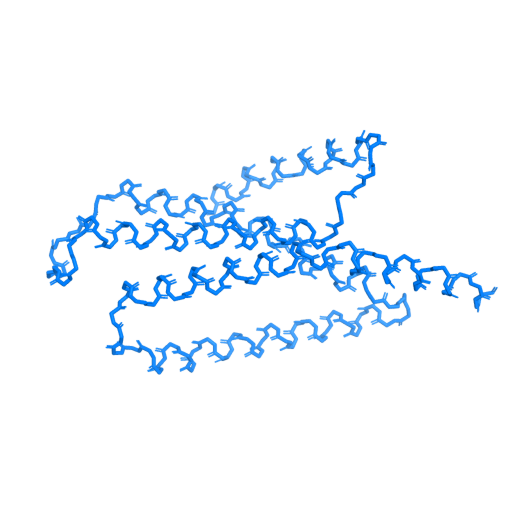.342 1.00 41.84 168 GLU A N 1
ATOM 1277 C CA . GLU A 1 168 ? -26.737 -2.422 23.747 1.00 41.84 168 GLU A CA 1
ATOM 1278 C C . GLU A 1 168 ? -26.081 -2.866 25.077 1.00 41.84 168 GLU A C 1
ATOM 1280 O O . GLU A 1 168 ? -26.156 -4.051 25.407 1.00 41.84 168 GLU A O 1
ATOM 1285 N N . GLU A 1 169 ? -25.469 -1.959 25.853 1.00 36.78 169 GLU A N 1
ATOM 1286 C CA . GLU A 1 169 ? -25.027 -2.235 27.242 1.00 36.78 169 GLU A CA 1
ATOM 1287 C C . GLU A 1 169 ? -26.000 -1.686 28.296 1.00 36.78 169 GLU A C 1
ATOM 1289 O O . GLU A 1 169 ? -26.376 -0.494 28.212 1.00 36.78 169 GLU A O 1
#

Foldseek 3Di:
DVLLVVVLVVVVVVQVVQCPDPPHHQFLLLLVLVLLLLVLVLLVLVLVQCVQQPPPHPPPSHRPVVSVVVSVNSNSNSVSSVVVSLLVVLVLPDDPVCSVVSVVVSVVVVVVVVVVVVVVCVVCVPPPSNCVSNVSSVVSNVVSVVSVVCVVVVRVVSVVVVVVVVVVD

Sequence (169 aa):
MLTCIILGLVLGVLWYKLANRPQGDWSLYKKASIALFLLGATFGVLALTEFSRGVGAPETQKASILWVVLFFIVLSVSEMFFSPLGASFVSKYSPKHILSIMMAVWIVATFGAAKGYGLLYAAIADVPIIKLSLGIGVVCVVVSVLVFLFEKKLASLVELREGETLVEE

InterPro domains:
  IPR000109 Proton-dependent oligopeptide transporter family [PF00854] (4-111)
  IPR036259 MFS transporter superfamily [G3DSA:1.20.1250.20] (1-168)
  IPR036259 MFS transporter superfamily [SSF103473] (5-151)

Organism: NCBI:txid1379

Radius of gyration: 19.41 Å; chains: 1; bounding box: 51×40×51 Å

pLDDT: mean 71.24, std 12.02, range [36.78, 88.44]

Secondary structure (DSSP, 8-state):
-HHHHHHHHHHHHHHHHHHTSTT-PPPHHHHHHHHHHHHHHHHHHHHHHHHHH-TT--TT-PPPHHHHHHHHHHHHHHHHHHHHHHHHHHHHHS-TTSHHHHHHHHHHHHHHHHHHHHHHHHHHTTS-HHHHHHHHHHHHHHHHHHHHHHHHHHHHHHHHHHHHHTT--